Protein AF-A0A976JJ14-F1 (afdb_monomer)

Sequence (153 aa):
MQNRLQIISVILVFFAGPVLTEESPIYFQIKHQNCILITEPAKTNDKKFNKHFDDALKQRHYKAMNTSKVTPGSLYLQWDRQRHGHGLYKDCSVNLVLKQAKENYKSKTDKTLHEKNVRRKYPRITREGDERCRRALKEAFVHIPTCSIPGKN

Solvent-accessible surface area (backbone atoms only — not comparable to full-atom values): 9226 Å² total; per-residue (Å²): 137,84,86,81,84,80,82,80,82,80,80,80,78,77,80,82,64,81,77,75,76,76,76,69,77,82,71,54,68,42,78,34,90,76,34,53,30,32,25,70,71,79,93,59,90,51,65,68,56,53,51,54,51,54,51,51,37,48,77,26,50,36,45,80,38,80,47,86,78,44,45,57,72,38,39,31,44,49,72,50,79,47,74,44,75,77,76,72,63,35,23,15,35,25,38,42,37,36,32,34,27,74,40,68,46,90,56,93,86,34,50,73,77,44,76,37,78,27,76,30,67,81,71,91,85,59,64,87,29,62,67,34,40,52,48,15,44,53,58,32,52,70,72,51,50,32,44,40,41,80,96,63,132

pLDDT: mean 81.74, std 16.04, range [42.94, 96.5]

Secondary structure (DSSP, 8-state):
----------------------------EEE-SS-EEEEPPPS-S-HHHHHHHHHHHHHTT-EEEE-S---TT-EEEEEEEEEESSSS--EEEEEEEEEE-SSSS--TTSEEEEEEEEEE---SS-TT-HHHHHHHHHHHHHHSPEEE-TT--

Mean predicted aligned error: 11.12 Å

Foldseek 3Di:
DDDDDDDPDDDPPPPPDPDPPPPPPPQAEDAAAQLEEEEAPDPDPPPVLVVLLCVLSVVLVHDYDHDQWDAAQHKYKDKDWDWDDDDQFTKIKIKIWIFGDRHRGDDPPTDTPDIDIFIFGDDPDDRNCVVNHSVNSNVRSSNVHRYDHPPDD

Structure (mmCIF, N/CA/C/O backbone):
data_AF-A0A976JJ14-F1
#
_entry.id   AF-A0A976JJ14-F1
#
loop_
_atom_site.group_PDB
_atom_site.id
_atom_site.type_symbol
_atom_site.label_atom_id
_atom_site.label_alt_id
_atom_site.label_comp_id
_atom_site.label_asym_id
_atom_site.label_entity_id
_atom_site.label_seq_id
_atom_site.pdbx_PDB_ins_code
_atom_site.Cartn_x
_atom_site.Cartn_y
_atom_site.Cartn_z
_atom_site.occupancy
_atom_site.B_iso_or_equiv
_atom_site.auth_seq_id
_atom_site.auth_comp_id
_atom_site.auth_asym_id
_atom_site.auth_atom_id
_atom_site.pdbx_PDB_model_num
ATOM 1 N N . MET A 1 1 ? -18.935 -43.021 -72.886 1.00 42.94 1 MET A N 1
ATOM 2 C CA . MET A 1 1 ? -17.983 -42.524 -71.867 1.00 42.94 1 MET A CA 1
ATOM 3 C C . MET A 1 1 ? -18.719 -41.503 -71.013 1.00 42.94 1 MET A C 1
ATOM 5 O O . MET A 1 1 ? -19.170 -40.504 -71.551 1.00 42.94 1 MET A O 1
ATOM 9 N N . GLN A 1 2 ? -18.973 -41.822 -69.743 1.00 43.34 2 GLN A N 1
ATOM 10 C CA . GLN A 1 2 ? -19.936 -41.123 -68.886 1.00 43.34 2 GLN A CA 1
ATOM 11 C C . GLN A 1 2 ? -19.180 -40.539 -67.684 1.00 43.34 2 GLN A C 1
ATOM 13 O O . GLN A 1 2 ? -18.862 -41.255 -66.738 1.00 43.34 2 GLN A O 1
ATOM 18 N N . ASN A 1 3 ? -18.838 -39.252 -67.755 1.00 45.00 3 ASN A N 1
ATOM 19 C CA . ASN A 1 3 ? -18.111 -38.560 -66.691 1.00 45.00 3 ASN A CA 1
ATOM 20 C C . ASN A 1 3 ? -19.091 -38.168 -65.581 1.00 45.00 3 ASN A C 1
ATOM 22 O O . ASN A 1 3 ? -19.958 -37.318 -65.773 1.00 45.00 3 ASN A O 1
ATOM 26 N N . ARG A 1 4 ? -18.962 -38.803 -64.414 1.00 45.56 4 ARG A N 1
ATOM 27 C CA . ARG A 1 4 ? -19.688 -38.424 -63.199 1.00 45.56 4 ARG A CA 1
ATOM 28 C C . ARG A 1 4 ? -18.925 -37.302 -62.494 1.00 45.56 4 ARG A C 1
ATOM 30 O O . ARG A 1 4 ? -17.894 -37.560 -61.883 1.00 45.56 4 ARG A O 1
ATOM 37 N N . LEU A 1 5 ? -19.435 -36.072 -62.561 1.00 48.62 5 LEU A N 1
ATOM 38 C CA . LEU A 1 5 ? -19.035 -35.008 -61.637 1.00 48.62 5 LEU A CA 1
ATOM 39 C C . LEU A 1 5 ? -19.681 -35.288 -60.274 1.00 48.62 5 LEU A C 1
ATOM 41 O O . LEU A 1 5 ? -20.900 -35.216 -60.134 1.00 48.62 5 LEU A O 1
ATOM 45 N N . GLN A 1 6 ? -18.868 -35.618 -59.273 1.00 54.50 6 GLN A N 1
ATOM 46 C CA . GLN A 1 6 ? -19.296 -35.623 -57.877 1.00 54.50 6 GLN A CA 1
ATOM 47 C C . GLN A 1 6 ? -19.173 -34.201 -57.324 1.00 54.50 6 GLN A C 1
ATOM 49 O O . GLN A 1 6 ? -18.073 -33.675 -57.178 1.00 54.50 6 GLN A O 1
ATOM 54 N N . ILE A 1 7 ? -20.311 -33.571 -57.039 1.00 56.56 7 ILE A N 1
ATOM 55 C CA . ILE A 1 7 ? -20.373 -32.278 -56.354 1.00 56.56 7 ILE A CA 1
ATOM 56 C C . ILE A 1 7 ? -20.264 -32.567 -54.855 1.00 56.56 7 ILE A C 1
ATOM 58 O O . ILE A 1 7 ? -21.194 -33.088 -54.241 1.00 56.56 7 ILE A O 1
ATOM 62 N N . ILE A 1 8 ? -19.103 -32.272 -54.273 1.00 55.50 8 ILE A N 1
ATOM 63 C CA . ILE A 1 8 ? -18.870 -32.369 -52.831 1.00 55.50 8 ILE A CA 1
ATOM 64 C C . ILE A 1 8 ? -19.524 -31.148 -52.180 1.00 55.50 8 ILE A C 1
ATOM 66 O O . ILE A 1 8 ? -19.025 -30.029 -52.272 1.00 55.50 8 ILE A O 1
ATOM 70 N N . SER A 1 9 ? -20.671 -31.369 -51.543 1.00 50.19 9 SER A N 1
ATOM 71 C CA . SER A 1 9 ? -21.373 -30.362 -50.750 1.00 50.19 9 SER A CA 1
ATOM 72 C C . SER A 1 9 ? -20.635 -30.161 -49.422 1.00 50.19 9 SER A C 1
ATOM 74 O O . SER A 1 9 ? -20.760 -30.972 -48.506 1.00 50.19 9 SER A O 1
ATOM 76 N N . VAL A 1 10 ? -19.836 -29.097 -49.312 1.00 55.12 10 VAL A N 1
ATOM 77 C CA . VAL A 1 10 ? -19.172 -28.706 -48.059 1.00 55.12 10 VAL A CA 1
ATOM 78 C C . VAL A 1 10 ? -20.189 -27.970 -47.185 1.00 55.12 10 VAL A C 1
ATOM 80 O O . VAL A 1 10 ? -20.461 -26.788 -47.384 1.00 55.12 10 VAL A O 1
ATOM 83 N N . ILE A 1 11 ? -20.780 -28.679 -46.223 1.00 57.06 11 ILE A N 1
ATOM 84 C CA . ILE A 1 11 ? -21.629 -28.080 -45.187 1.00 57.06 11 ILE A CA 1
ATOM 85 C C . ILE A 1 11 ? -20.709 -27.387 -44.178 1.00 57.06 11 ILE A C 1
ATOM 87 O O . ILE A 1 11 ? -20.031 -28.030 -43.378 1.00 57.06 11 ILE A O 1
ATOM 91 N N . LEU A 1 12 ? -20.674 -26.058 -44.239 1.00 54.31 12 LEU A N 1
ATOM 92 C CA . LEU A 1 12 ? -19.953 -25.199 -43.307 1.00 54.31 12 LEU A CA 1
ATOM 93 C C . LEU A 1 12 ? -20.794 -25.088 -42.025 1.00 54.31 12 LEU A C 1
ATOM 95 O O . LEU A 1 12 ? -21.690 -24.253 -41.915 1.00 54.31 12 LEU A O 1
ATOM 99 N N . VAL A 1 13 ? -20.556 -25.995 -41.075 1.00 59.97 13 VAL A N 1
ATOM 100 C CA . VAL A 1 13 ? -21.179 -25.950 -39.746 1.00 59.97 13 VAL A CA 1
ATOM 101 C C . VAL A 1 13 ? -20.586 -24.760 -38.992 1.00 59.97 13 VAL A C 1
ATOM 103 O O . VAL A 1 13 ? -19.495 -24.837 -38.429 1.00 59.97 13 VAL A O 1
ATOM 106 N N . PHE A 1 14 ? -21.303 -23.636 -39.000 1.00 54.62 14 PHE A N 1
ATOM 107 C CA . PHE A 1 14 ? -21.081 -22.552 -38.052 1.00 54.62 14 PHE A CA 1
ATOM 108 C C . PHE A 1 14 ? -21.397 -23.088 -36.655 1.00 54.62 14 PHE A C 1
ATOM 110 O O . PHE A 1 14 ? -22.558 -23.220 -36.272 1.00 54.62 14 PHE A O 1
ATOM 117 N N . PHE A 1 15 ? -20.356 -23.421 -35.895 1.00 57.28 15 PHE A N 1
ATOM 118 C CA . PHE A 1 15 ? -20.475 -23.650 -34.463 1.00 57.28 15 PHE A CA 1
ATOM 119 C C . PHE A 1 15 ? -20.896 -22.333 -33.799 1.00 57.28 15 PHE A C 1
ATOM 121 O O . PHE A 1 15 ? -20.060 -21.526 -33.397 1.00 57.28 15 PHE A O 1
ATOM 128 N N . ALA A 1 16 ? -22.205 -22.117 -33.672 1.00 62.09 16 ALA A N 1
ATOM 129 C CA . ALA A 1 16 ? -22.775 -21.224 -32.674 1.00 62.09 16 ALA A CA 1
ATOM 130 C C . ALA A 1 16 ? -22.580 -21.885 -31.301 1.00 62.09 16 ALA A C 1
ATOM 132 O O . ALA A 1 16 ? -23.497 -22.464 -30.722 1.00 62.09 16 ALA A O 1
ATOM 133 N N . GLY A 1 17 ? -21.333 -21.891 -30.828 1.00 66.12 17 GLY A N 1
ATOM 134 C CA . GLY A 1 17 ? -21.031 -22.270 -29.457 1.00 66.12 17 GLY A CA 1
ATOM 135 C C . GLY A 1 17 ? -21.664 -21.251 -28.507 1.00 66.12 17 GLY A C 1
ATOM 136 O O . GLY A 1 17 ? -21.721 -20.065 -28.846 1.00 66.12 17 GLY A O 1
ATOM 137 N N . PRO A 1 18 ? -22.153 -21.675 -27.331 1.00 63.56 18 PRO A N 1
ATOM 138 C CA . PRO A 1 18 ? -22.606 -20.735 -26.322 1.00 63.56 18 PRO A CA 1
ATOM 139 C C . PRO A 1 18 ? -21.453 -19.783 -26.000 1.00 63.56 18 PRO A C 1
ATOM 141 O O . PRO A 1 18 ? -20.345 -20.220 -25.682 1.00 63.56 18 PRO A O 1
ATOM 144 N N . VAL A 1 19 ? -21.713 -18.479 -26.112 1.00 63.62 19 VAL A N 1
ATOM 145 C CA . VAL A 1 19 ? -20.830 -17.448 -25.571 1.00 63.62 19 VAL A CA 1
ATOM 146 C C . VAL A 1 19 ? -20.706 -17.758 -24.086 1.00 63.62 19 VAL A C 1
ATOM 148 O O . VAL A 1 19 ? -21.673 -17.621 -23.339 1.00 63.62 19 VAL A O 1
ATOM 151 N N . LEU A 1 20 ? -19.539 -18.249 -23.673 1.00 59.03 20 LEU A N 1
ATOM 152 C CA . LEU A 1 20 ? -19.188 -18.304 -22.266 1.00 59.03 20 LEU A CA 1
ATOM 153 C C . LEU A 1 20 ? -19.194 -16.856 -21.791 1.00 59.03 20 LEU A C 1
ATOM 155 O O . LEU A 1 20 ? -18.309 -16.078 -22.145 1.00 59.03 20 LEU A O 1
ATOM 159 N N . THR A 1 21 ? -20.243 -16.481 -21.066 1.00 55.72 21 THR A N 1
ATOM 160 C CA . THR A 1 21 ? -20.301 -15.230 -20.327 1.00 55.72 21 THR A CA 1
ATOM 161 C C . THR A 1 21 ? -19.085 -15.226 -19.415 1.00 55.72 21 THR A C 1
ATOM 163 O O . THR A 1 21 ? -18.992 -16.033 -18.493 1.00 55.72 21 THR A O 1
ATOM 166 N N . GLU A 1 22 ? -18.111 -14.383 -19.739 1.00 54.03 22 GLU A N 1
ATOM 167 C CA . GLU A 1 22 ? -16.933 -14.134 -18.925 1.00 54.03 22 GLU A CA 1
ATOM 168 C C . GLU A 1 22 ? -17.445 -13.641 -17.566 1.00 54.03 22 GLU A C 1
ATOM 170 O O . GLU A 1 22 ? -17.891 -12.499 -17.438 1.00 54.03 22 GLU A O 1
ATOM 175 N N . GLU A 1 23 ? -17.495 -14.525 -16.562 1.00 48.94 23 GLU A N 1
ATOM 176 C CA . GLU A 1 23 ? -17.737 -14.108 -15.186 1.00 48.94 23 GLU A CA 1
ATOM 177 C C . GLU A 1 23 ? -16.659 -13.075 -14.866 1.00 48.94 23 GLU A C 1
ATOM 179 O O . GLU A 1 23 ? -15.466 -13.385 -14.812 1.00 48.94 23 GLU A O 1
ATOM 184 N N . SER A 1 24 ? -17.085 -11.817 -14.737 1.00 54.62 24 SER A N 1
ATOM 185 C CA . SER A 1 24 ? -16.222 -10.694 -14.391 1.00 54.62 24 SER A CA 1
ATOM 186 C C . SER A 1 24 ? -15.300 -11.104 -13.243 1.00 54.62 24 SER A C 1
ATOM 188 O O . SER A 1 24 ? -15.792 -11.732 -12.297 1.00 54.62 24 SER A O 1
ATOM 190 N N . PRO A 1 25 ? -14.000 -10.759 -13.273 1.00 47.78 25 PRO A N 1
ATOM 191 C CA . PRO A 1 25 ? -13.088 -11.170 -12.219 1.00 47.78 25 PRO A CA 1
ATOM 192 C C . PRO A 1 25 ? -13.681 -10.724 -10.887 1.00 47.78 25 PRO A C 1
ATOM 194 O O . PRO A 1 25 ? -14.036 -9.555 -10.737 1.00 47.78 25 PRO A O 1
ATOM 197 N N . ILE A 1 26 ? -13.824 -11.658 -9.945 1.00 50.41 26 ILE A N 1
ATOM 198 C CA . ILE A 1 26 ? -14.275 -11.381 -8.582 1.00 50.41 26 ILE A CA 1
ATOM 199 C C . ILE A 1 26 ? -13.305 -10.343 -8.008 1.00 50.41 26 ILE A C 1
ATOM 201 O O . ILE A 1 26 ? -12.224 -10.669 -7.514 1.00 50.41 26 ILE A O 1
ATOM 205 N N . TYR A 1 27 ? -13.642 -9.061 -8.139 1.00 56.59 27 TYR A N 1
ATOM 206 C CA . TYR A 1 27 ? -12.885 -7.992 -7.522 1.00 56.59 27 TYR A CA 1
ATOM 207 C C . TYR A 1 27 ? -13.086 -8.177 -6.025 1.00 56.59 27 TYR A C 1
ATOM 209 O O . TYR A 1 27 ? -14.195 -8.018 -5.524 1.00 56.59 27 TYR A O 1
ATOM 217 N N . PHE A 1 28 ? -12.032 -8.565 -5.310 1.00 80.88 28 PHE A N 1
ATOM 218 C CA . PHE A 1 28 ? -12.069 -8.638 -3.855 1.00 80.88 28 PHE A CA 1
ATOM 219 C C . PHE A 1 28 ? -12.538 -7.271 -3.328 1.00 80.88 28 PHE A C 1
ATOM 221 O O . PHE A 1 28 ? -11.892 -6.257 -3.590 1.00 80.88 28 PHE A O 1
ATOM 228 N N . GLN A 1 29 ? -13.681 -7.220 -2.641 1.00 88.81 29 GLN A N 1
ATOM 229 C CA . GLN A 1 29 ? -14.225 -5.990 -2.060 1.00 88.81 29 GLN A CA 1
ATOM 230 C C . GLN A 1 29 ? -14.182 -6.063 -0.535 1.00 88.81 29 GLN A C 1
ATOM 232 O O . GLN A 1 29 ? -14.439 -7.112 0.054 1.00 88.81 29 GLN A O 1
ATOM 237 N N . ILE A 1 30 ? -13.905 -4.932 0.112 1.00 91.81 30 ILE A N 1
ATOM 238 C CA . ILE A 1 30 ? -14.050 -4.767 1.560 1.00 91.81 30 ILE A CA 1
ATOM 239 C C . ILE A 1 30 ? -15.145 -3.739 1.830 1.00 91.81 30 ILE A C 1
ATOM 241 O O . ILE A 1 30 ? -15.135 -2.638 1.278 1.00 91.81 30 ILE A O 1
ATOM 245 N N . LYS A 1 31 ? -16.077 -4.093 2.718 1.00 92.56 31 LYS A N 1
ATOM 246 C CA . LYS A 1 31 ? -17.067 -3.161 3.266 1.00 92.56 31 LYS A CA 1
ATOM 247 C C . LYS A 1 31 ? -16.458 -2.433 4.463 1.00 92.56 31 LYS A C 1
ATOM 249 O O . LYS A 1 31 ? -16.079 -3.077 5.440 1.00 92.56 31 LYS A O 1
ATOM 254 N N . HIS A 1 32 ? -16.354 -1.108 4.392 1.00 93.19 32 HIS A N 1
ATOM 255 C CA . HIS A 1 32 ? -15.826 -0.273 5.473 1.00 93.19 32 HIS A CA 1
ATOM 256 C C . HIS A 1 32 ? -16.621 1.028 5.597 1.00 93.19 32 HIS A C 1
ATOM 258 O O . HIS A 1 32 ? -17.047 1.596 4.600 1.00 93.19 32 HIS A O 1
ATOM 264 N N . GLN A 1 33 ? -16.797 1.533 6.819 1.00 91.81 33 GLN A N 1
ATOM 265 C CA . GLN A 1 33 ? -17.730 2.633 7.103 1.00 91.81 33 GLN A CA 1
ATOM 266 C C . GLN A 1 33 ? -17.411 3.940 6.355 1.00 91.81 33 GLN A C 1
ATOM 268 O O . GLN A 1 33 ? -18.322 4.676 5.994 1.00 91.81 33 GLN A O 1
ATOM 273 N N . ASN A 1 34 ? -16.130 4.241 6.122 1.00 92.25 34 ASN A N 1
ATOM 274 C CA . ASN A 1 34 ? -15.702 5.528 5.558 1.00 92.25 34 ASN A CA 1
ATOM 275 C C . ASN A 1 34 ? -14.672 5.426 4.419 1.00 92.25 34 ASN A C 1
ATOM 277 O O . ASN A 1 34 ? -14.296 6.453 3.861 1.00 92.25 34 ASN A O 1
ATOM 281 N N . CYS A 1 35 ? -14.185 4.221 4.097 1.00 94.25 35 CYS A N 1
ATOM 282 C CA . CYS A 1 35 ? -13.099 3.991 3.131 1.00 94.25 35 CYS A CA 1
ATOM 283 C C . CYS A 1 35 ? -11.860 4.902 3.280 1.00 94.25 35 CYS A C 1
ATOM 285 O O . CYS A 1 35 ? -11.094 5.096 2.331 1.00 94.25 35 CYS A O 1
ATOM 287 N N . ILE A 1 36 ? -11.638 5.444 4.481 1.00 95.00 36 ILE A N 1
ATOM 288 C CA . ILE A 1 36 ? -10.431 6.192 4.812 1.00 95.00 36 ILE A CA 1
ATOM 289 C C . ILE A 1 36 ? -9.336 5.173 5.099 1.00 95.00 36 ILE A C 1
ATOM 291 O O . ILE A 1 36 ? -9.505 4.289 5.940 1.00 95.00 36 ILE A O 1
ATOM 295 N N . LEU A 1 37 ? -8.221 5.302 4.388 1.00 95.50 37 LEU A N 1
ATOM 296 C CA . LEU A 1 37 ? -7.058 4.447 4.549 1.00 95.50 37 LEU A CA 1
ATOM 297 C C . LEU A 1 37 ? -5.914 5.260 5.134 1.00 95.50 37 LEU A C 1
ATOM 299 O O . LEU A 1 37 ? -5.417 6.197 4.507 1.00 95.50 37 LEU A O 1
ATOM 303 N N . ILE A 1 38 ? -5.492 4.890 6.336 1.00 95.50 38 ILE A N 1
ATOM 304 C CA . ILE A 1 38 ? -4.382 5.554 7.004 1.00 95.50 38 ILE A CA 1
ATOM 305 C C . ILE A 1 38 ? -3.077 5.072 6.376 1.00 95.50 38 ILE A C 1
ATOM 307 O O . ILE A 1 38 ? -2.754 3.881 6.392 1.00 95.50 38 ILE A O 1
ATOM 311 N N . THR A 1 39 ? -2.320 6.002 5.812 1.00 92.75 39 THR A N 1
ATOM 312 C CA . THR A 1 39 ? -1.058 5.731 5.123 1.00 92.75 39 THR A CA 1
ATOM 313 C C . THR A 1 39 ? 0.096 6.385 5.860 1.00 92.75 39 THR A C 1
ATOM 315 O O . THR A 1 39 ? -0.043 7.423 6.507 1.00 92.75 39 THR A O 1
ATOM 318 N N . GLU A 1 40 ? 1.262 5.752 5.790 1.00 84.81 40 GLU A N 1
ATOM 319 C CA . GLU A 1 40 ? 2.501 6.396 6.221 1.00 84.81 40 GLU A CA 1
ATOM 320 C C . GLU A 1 40 ? 2.906 7.479 5.214 1.00 84.81 40 GLU A C 1
ATOM 322 O O . GLU A 1 40 ? 2.609 7.332 4.022 1.00 84.81 40 GLU A O 1
ATOM 327 N N . PRO A 1 41 ? 3.584 8.551 5.668 1.00 78.44 41 PRO A N 1
ATOM 328 C CA . PRO A 1 41 ? 4.136 9.548 4.762 1.00 78.44 41 PRO A CA 1
ATOM 329 C C . PRO A 1 41 ? 5.034 8.882 3.717 1.00 78.44 41 PRO A C 1
ATOM 331 O O . PRO A 1 41 ? 5.591 7.803 3.940 1.00 78.44 41 PRO A O 1
ATOM 334 N N . ALA A 1 42 ? 5.165 9.538 2.564 1.00 77.00 42 ALA A N 1
ATOM 335 C CA . ALA A 1 42 ? 5.931 9.010 1.450 1.00 77.00 42 ALA A CA 1
ATOM 336 C C . ALA A 1 42 ? 7.343 8.594 1.893 1.00 77.00 42 ALA A C 1
ATOM 338 O O . ALA A 1 42 ? 8.160 9.430 2.270 1.00 77.00 42 ALA A O 1
ATOM 339 N N . LYS A 1 43 ? 7.656 7.297 1.788 1.00 75.50 43 LYS A N 1
ATOM 340 C CA . LYS A 1 43 ? 8.988 6.752 2.109 1.00 75.50 43 LYS A CA 1
ATOM 341 C C . LYS A 1 43 ? 10.036 7.060 1.034 1.00 75.50 43 LYS A C 1
ATOM 343 O O . LYS A 1 43 ? 11.147 6.539 1.065 1.00 75.50 43 LYS A O 1
ATOM 348 N N . THR A 1 44 ? 9.682 7.856 0.025 1.00 81.94 44 THR A N 1
ATOM 349 C CA . THR A 1 44 ? 10.562 8.201 -1.087 1.00 81.94 44 THR A CA 1
ATOM 350 C C . THR A 1 44 ? 10.301 9.602 -1.629 1.00 81.94 44 THR A C 1
ATOM 352 O O . THR A 1 44 ? 9.160 10.048 -1.712 1.00 81.94 44 THR A O 1
ATOM 355 N N . ASN A 1 45 ? 11.373 10.248 -2.098 1.00 83.31 45 ASN A N 1
ATOM 356 C CA . ASN A 1 45 ? 11.337 11.530 -2.809 1.00 83.31 45 ASN A CA 1
ATOM 357 C C . ASN A 1 45 ? 10.924 11.402 -4.291 1.00 83.31 45 ASN A C 1
ATOM 359 O O . ASN A 1 45 ? 10.838 12.399 -5.007 1.00 83.31 45 ASN A O 1
ATOM 363 N N . ASP A 1 46 ? 10.675 10.183 -4.772 1.00 86.19 46 ASP A N 1
ATOM 364 C CA . ASP A 1 46 ? 10.242 9.914 -6.142 1.00 86.19 46 ASP A CA 1
ATOM 365 C C . ASP A 1 46 ? 8.777 10.337 -6.345 1.00 86.19 46 ASP A C 1
ATOM 367 O O . ASP A 1 46 ? 7.833 9.582 -6.094 1.00 86.19 46 ASP A O 1
ATOM 371 N N . LYS A 1 47 ? 8.593 11.574 -6.824 1.00 88.81 47 LYS A N 1
ATOM 372 C CA . LYS A 1 47 ? 7.274 12.179 -7.072 1.00 88.81 47 LYS A CA 1
ATOM 373 C C . LYS A 1 47 ? 6.408 11.346 -8.021 1.00 88.81 47 LYS A C 1
ATOM 375 O O . LYS A 1 47 ? 5.192 11.302 -7.842 1.00 88.81 47 LYS A O 1
ATOM 380 N N . LYS A 1 48 ? 7.006 10.680 -9.019 1.00 88.25 48 LYS A N 1
ATOM 381 C CA . LYS A 1 48 ? 6.259 9.849 -9.979 1.00 88.25 48 LYS A CA 1
ATOM 382 C C . LYS A 1 48 ? 5.731 8.598 -9.290 1.00 88.25 48 LYS A C 1
ATOM 384 O O . LYS A 1 48 ? 4.564 8.262 -9.469 1.00 88.25 48 LYS A O 1
ATOM 389 N N . PHE A 1 49 ? 6.561 7.930 -8.492 1.00 88.81 49 PHE A N 1
ATOM 390 C CA . PHE A 1 49 ? 6.129 6.766 -7.720 1.00 88.81 49 PHE A CA 1
ATOM 391 C C . PHE A 1 49 ? 5.014 7.120 -6.732 1.00 88.81 49 PHE A C 1
ATOM 393 O O . PHE A 1 49 ? 4.001 6.427 -6.710 1.00 88.81 49 PHE A O 1
ATOM 400 N N . ASN A 1 50 ? 5.161 8.216 -5.982 1.00 90.19 50 ASN A N 1
ATOM 401 C CA . ASN A 1 50 ? 4.140 8.657 -5.025 1.00 90.19 50 ASN A CA 1
ATOM 402 C C . ASN A 1 50 ? 2.811 8.974 -5.724 1.00 90.19 50 ASN A C 1
ATOM 404 O O . ASN A 1 50 ? 1.767 8.501 -5.292 1.00 90.19 50 ASN A O 1
ATOM 408 N N . LYS A 1 51 ? 2.854 9.663 -6.873 1.00 91.81 51 LYS A N 1
ATOM 409 C CA . LYS A 1 51 ? 1.654 9.899 -7.686 1.00 91.81 51 LYS A CA 1
ATOM 410 C C . LY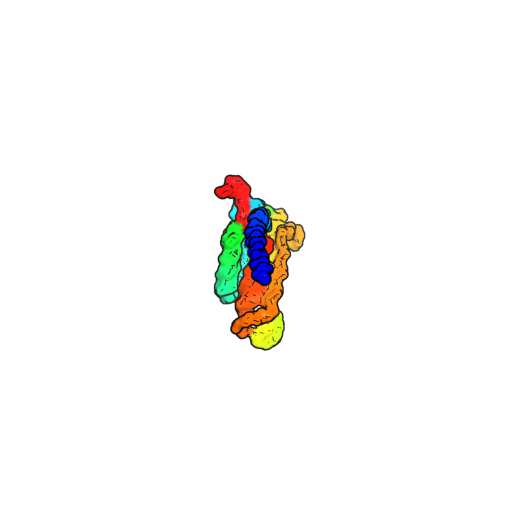S A 1 51 ? 0.986 8.587 -8.113 1.00 91.81 51 LYS A C 1
ATOM 412 O O . LYS A 1 51 ? -0.219 8.442 -7.961 1.00 91.81 51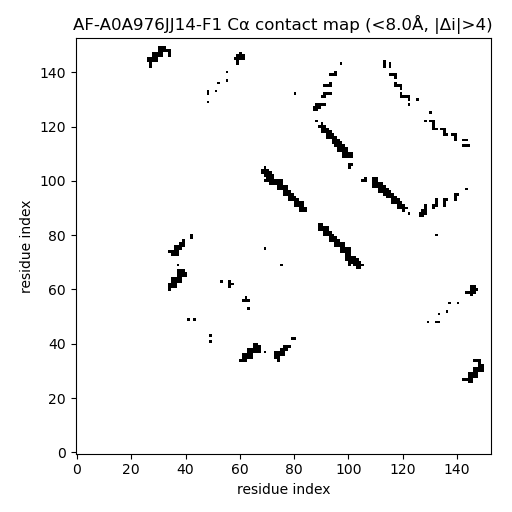 LYS A O 1
ATOM 417 N N . HIS A 1 52 ? 1.758 7.615 -8.602 1.00 91.75 52 HIS A N 1
ATOM 418 C CA . HIS A 1 52 ? 1.212 6.307 -8.978 1.00 91.75 52 HIS A CA 1
ATOM 419 C C . HIS A 1 52 ? 0.633 5.530 -7.788 1.00 91.75 52 HIS A C 1
ATOM 421 O O . HIS A 1 52 ? -0.327 4.785 -7.971 1.00 91.75 52 HIS A O 1
ATOM 427 N N . PHE A 1 53 ? 1.199 5.689 -6.591 1.00 93.44 53 PHE A N 1
ATOM 428 C CA . PHE A 1 53 ? 0.669 5.105 -5.360 1.00 93.44 53 PHE A CA 1
ATOM 429 C C . PHE A 1 53 ? -0.689 5.719 -5.001 1.00 93.44 53 PHE A C 1
ATOM 431 O O . PHE A 1 53 ? -1.659 4.987 -4.803 1.00 93.44 53 PHE A O 1
ATOM 438 N N . ASP A 1 54 ? -0.785 7.049 -5.005 1.00 92.75 54 ASP A N 1
ATOM 439 C CA . ASP A 1 54 ? -2.031 7.767 -4.718 1.00 92.75 54 ASP A CA 1
ATOM 440 C C . ASP A 1 54 ? -3.119 7.463 -5.757 1.00 92.75 54 ASP A C 1
ATOM 442 O O . ASP A 1 54 ? -4.282 7.245 -5.408 1.00 92.75 54 ASP A O 1
ATOM 446 N N . ASP A 1 55 ? -2.750 7.404 -7.038 1.00 94.12 55 ASP A N 1
ATOM 447 C CA . ASP A 1 55 ? -3.669 7.050 -8.121 1.00 94.12 55 ASP A CA 1
ATOM 448 C C . ASP A 1 55 ? -4.178 5.607 -7.967 1.00 94.12 55 ASP A C 1
ATOM 450 O O . ASP A 1 55 ? -5.368 5.353 -8.154 1.00 94.12 55 ASP A O 1
ATOM 454 N N . ALA A 1 56 ? -3.317 4.667 -7.560 1.00 94.19 56 ALA A N 1
ATOM 455 C CA . ALA A 1 56 ? -3.720 3.286 -7.304 1.00 94.19 56 ALA A CA 1
ATOM 456 C C . ALA A 1 56 ? -4.691 3.171 -6.115 1.00 94.19 56 ALA A C 1
ATOM 458 O O . ALA A 1 56 ? -5.651 2.406 -6.184 1.00 94.19 56 ALA A O 1
ATOM 459 N N . LEU A 1 57 ? -4.511 3.967 -5.056 1.00 94.50 57 LEU A N 1
ATOM 460 C CA . LEU A 1 57 ? -5.466 4.029 -3.943 1.00 94.50 57 LEU A CA 1
ATOM 461 C C . LEU A 1 57 ? -6.836 4.554 -4.373 1.00 94.50 57 LEU A C 1
ATOM 463 O O . LEU A 1 57 ? -7.860 3.969 -4.012 1.00 94.50 57 LEU A O 1
ATOM 467 N N . LYS A 1 58 ? -6.860 5.612 -5.190 1.00 94.50 58 LYS A N 1
ATOM 468 C CA . LYS A 1 58 ? -8.105 6.170 -5.740 1.00 94.50 58 LYS A CA 1
ATOM 469 C C . LYS A 1 58 ? -8.830 5.169 -6.633 1.00 94.50 58 LYS A C 1
ATOM 471 O O . LYS A 1 58 ? -10.038 5.008 -6.496 1.00 94.50 58 LYS A O 1
ATOM 476 N N . GLN A 1 59 ? -8.099 4.444 -7.484 1.00 93.69 59 GLN A N 1
ATOM 477 C CA . GLN A 1 59 ? -8.650 3.357 -8.308 1.00 93.69 59 GLN A CA 1
ATOM 478 C C . GLN A 1 59 ? -9.258 2.225 -7.468 1.00 93.69 59 GLN A C 1
ATOM 480 O O . GLN A 1 59 ? -10.103 1.480 -7.954 1.00 93.69 59 GLN A O 1
ATOM 485 N N . ARG A 1 60 ? -8.843 2.091 -6.203 1.00 93.12 60 ARG A N 1
ATOM 486 C CA . ARG A 1 60 ? -9.409 1.150 -5.229 1.00 93.12 60 ARG A CA 1
ATOM 487 C C . ARG A 1 60 ? -10.460 1.766 -4.301 1.00 93.12 60 ARG A C 1
ATOM 489 O O . ARG A 1 60 ? -10.879 1.110 -3.352 1.00 93.12 60 ARG A O 1
ATOM 496 N N . HIS A 1 61 ? -10.907 2.988 -4.590 1.00 95.12 61 HIS A N 1
ATO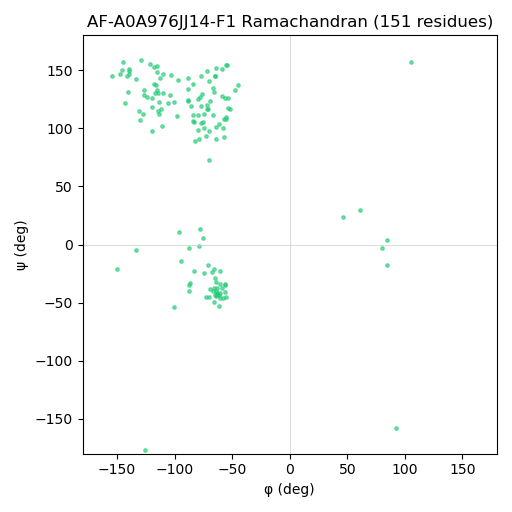M 497 C CA . HIS A 1 61 ? -11.907 3.740 -3.824 1.00 95.12 61 HIS A CA 1
ATOM 498 C C . HIS A 1 61 ? -11.495 4.040 -2.374 1.00 95.12 61 HIS A C 1
ATOM 500 O O . HIS A 1 61 ? -12.343 4.176 -1.493 1.00 95.12 61 HIS A O 1
ATOM 506 N N . TYR A 1 62 ? -10.193 4.175 -2.114 1.00 95.44 62 TYR A N 1
ATOM 507 C CA . TYR A 1 62 ? -9.694 4.627 -0.819 1.00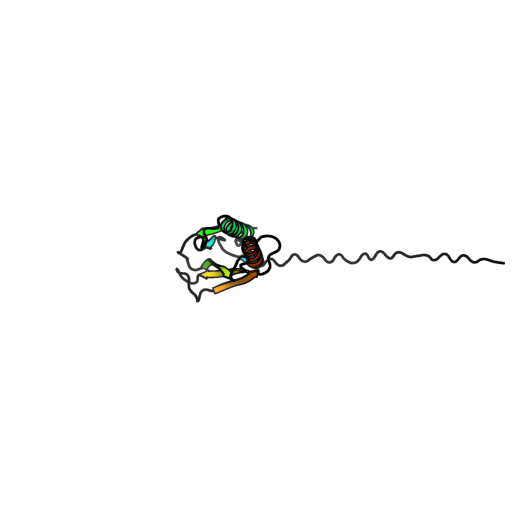 95.44 62 TYR A CA 1
ATOM 508 C C . TYR A 1 62 ? -9.385 6.122 -0.824 1.00 95.44 62 TYR A C 1
ATOM 510 O O . TYR A 1 62 ? -8.803 6.657 -1.771 1.00 95.44 62 TYR A O 1
ATOM 518 N N . LYS A 1 63 ? -9.693 6.785 0.295 1.00 94.31 63 LYS A N 1
ATOM 519 C CA . LYS A 1 63 ? -9.197 8.130 0.601 1.00 94.31 63 LYS A CA 1
ATOM 520 C C . LYS A 1 63 ? -7.988 8.016 1.526 1.00 94.31 63 LYS A C 1
ATOM 522 O O . LYS A 1 63 ? -8.138 7.641 2.687 1.00 94.31 63 LYS A O 1
ATOM 527 N N . ALA A 1 64 ? -6.804 8.347 1.018 1.00 92.94 64 ALA A N 1
ATOM 528 C CA . ALA A 1 64 ? -5.582 8.345 1.815 1.00 92.94 64 ALA A CA 1
ATOM 529 C C . ALA A 1 64 ? -5.630 9.429 2.905 1.00 92.94 64 ALA A C 1
ATOM 531 O O . ALA A 1 64 ? -5.995 10.578 2.639 1.00 92.94 64 ALA A O 1
ATOM 532 N N . MET A 1 65 ? -5.238 9.066 4.124 1.00 93.06 65 MET A N 1
ATOM 533 C CA . MET A 1 65 ? -5.037 9.989 5.237 1.00 93.06 65 MET A CA 1
ATOM 534 C C . MET A 1 65 ? -3.645 9.763 5.823 1.00 93.06 65 MET A C 1
ATOM 536 O O . MET A 1 65 ? -3.370 8.732 6.433 1.00 93.06 65 MET A O 1
ATOM 540 N N . ASN A 1 66 ? -2.766 10.748 5.652 1.00 89.81 66 ASN A N 1
ATOM 541 C CA . ASN A 1 66 ? -1.393 10.683 6.142 1.00 89.81 66 ASN A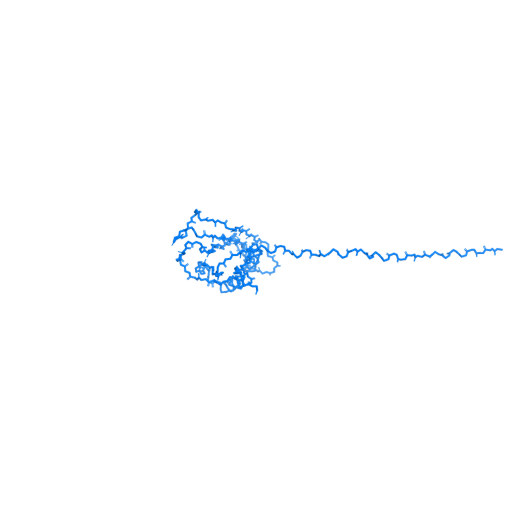 CA 1
ATOM 542 C C . ASN A 1 66 ? -1.347 11.059 7.626 1.00 89.81 66 ASN A C 1
ATOM 544 O O . ASN A 1 66 ? -1.199 12.226 7.979 1.00 89.81 66 ASN A O 1
ATOM 548 N N . THR A 1 67 ? -1.502 10.066 8.497 1.00 88.19 67 THR A N 1
ATOM 549 C CA . THR A 1 67 ? -1.434 10.234 9.952 1.00 88.19 67 THR A CA 1
ATOM 550 C C . THR A 1 67 ? -0.812 9.002 10.604 1.00 88.19 67 THR A C 1
ATOM 552 O O . THR A 1 67 ? -0.910 7.882 10.100 1.00 88.19 67 THR A O 1
ATOM 555 N N . SER A 1 68 ? -0.139 9.196 11.736 1.00 84.12 68 SER A N 1
ATOM 556 C CA . SER A 1 68 ? 0.339 8.095 12.578 1.00 84.12 68 SER A CA 1
ATOM 557 C C . SER A 1 68 ? -0.748 7.566 13.515 1.00 84.12 68 SER A C 1
ATOM 559 O O . SER A 1 68 ? -0.666 6.417 13.948 1.00 84.12 68 SER A O 1
ATOM 561 N N . LYS A 1 69 ? -1.765 8.386 13.807 1.00 87.56 69 LYS A N 1
ATOM 562 C CA . LYS A 1 69 ? -2.863 8.044 14.712 1.00 87.56 69 LYS A CA 1
ATOM 563 C C . LYS A 1 69 ? -3.837 7.106 14.012 1.00 87.56 69 LYS A C 1
ATOM 565 O O . LYS A 1 69 ? -4.300 7.416 12.920 1.00 87.56 69 LYS A O 1
ATOM 570 N N . VAL A 1 70 ? -4.169 5.996 14.658 1.00 92.06 70 VAL A N 1
ATOM 571 C CA . VAL A 1 70 ? -5.217 5.069 14.219 1.00 92.06 70 VAL A CA 1
ATOM 572 C C . VAL A 1 70 ? -6.265 4.957 15.318 1.00 92.06 70 VAL A C 1
ATOM 574 O O . VAL A 1 70 ? -5.969 5.204 16.484 1.00 92.06 70 VAL A O 1
ATOM 577 N N . THR A 1 71 ? -7.488 4.601 14.950 1.00 92.94 71 THR A N 1
ATOM 578 C CA . THR A 1 71 ? -8.547 4.245 15.901 1.00 92.94 71 THR A CA 1
ATOM 579 C C . THR A 1 71 ? -8.960 2.790 15.675 1.00 92.94 71 THR A C 1
ATOM 581 O O . THR A 1 71 ? -8.834 2.308 14.543 1.00 92.94 71 THR A O 1
ATOM 584 N N . PRO A 1 72 ? -9.471 2.086 16.701 1.00 95.06 72 PRO A N 1
ATOM 585 C CA . PRO A 1 72 ? -10.024 0.749 16.565 1.00 95.06 72 PRO A CA 1
ATOM 586 C C . PRO A 1 72 ? -10.983 0.650 15.381 1.00 95.06 72 PRO A C 1
ATOM 588 O O . PRO A 1 72 ? -11.838 1.508 15.170 1.00 95.06 72 PRO A O 1
ATOM 591 N N . GLY A 1 73 ? -10.811 -0.395 14.581 1.00 93.31 73 GLY A N 1
ATOM 592 C CA . GLY A 1 73 ? -11.588 -0.642 13.374 1.00 93.31 73 GLY A CA 1
ATOM 593 C C . GLY A 1 73 ? -11.078 0.074 12.124 1.00 93.31 73 GLY A C 1
ATOM 594 O O . GLY A 1 73 ? -11.425 -0.377 11.035 1.00 93.31 73 GLY A O 1
ATOM 595 N N . SER A 1 74 ? -10.233 1.107 12.242 1.00 95.06 74 SER A N 1
ATOM 596 C CA . SER A 1 74 ? -9.690 1.828 11.083 1.00 95.06 74 SER A CA 1
ATOM 597 C C . SER A 1 74 ? -8.786 0.953 10.220 1.00 95.06 74 SER A C 1
ATOM 599 O O . SER A 1 74 ? -8.004 0.136 10.717 1.00 95.06 74 SER A O 1
ATOM 601 N N . LEU A 1 75 ? -8.839 1.188 8.910 1.00 96.44 75 LEU A N 1
ATOM 602 C CA . LEU A 1 75 ? -7.927 0.583 7.948 1.00 96.44 75 LEU A CA 1
ATOM 603 C C . LEU A 1 75 ? -6.633 1.385 7.854 1.00 96.44 75 LEU A C 1
ATOM 605 O O . LEU A 1 75 ? -6.648 2.616 7.765 1.00 96.44 75 LEU A O 1
ATOM 609 N N . TYR A 1 76 ? -5.510 0.681 7.787 1.00 96.38 76 TYR A N 1
ATOM 610 C CA . TYR A 1 76 ? -4.226 1.287 7.472 1.00 96.38 76 TYR A CA 1
ATOM 611 C C . TYR A 1 76 ? -3.406 0.406 6.534 1.00 96.38 76 TYR A C 1
ATOM 613 O O . TYR A 1 76 ? -3.505 -0.823 6.549 1.00 96.38 76 TYR A O 1
ATOM 621 N N . LEU A 1 77 ? -2.592 1.051 5.703 1.00 95.12 77 LEU A N 1
ATOM 622 C CA . LEU A 1 77 ? -1.745 0.388 4.720 1.00 95.12 77 LEU A CA 1
ATOM 623 C C . LEU A 1 77 ? -0.282 0.608 5.075 1.00 95.12 77 LEU A C 1
ATOM 625 O O . LEU A 1 77 ? 0.230 1.730 5.031 1.00 95.12 77 LEU A O 1
ATOM 629 N N . GLN A 1 78 ? 0.394 -0.486 5.401 1.00 93.44 78 GLN A N 1
ATOM 630 C CA . GLN A 1 78 ? 1.845 -0.507 5.484 1.00 93.44 78 GLN A CA 1
ATOM 631 C C . GLN A 1 78 ? 2.386 -0.836 4.105 1.00 93.44 78 GLN A C 1
ATOM 633 O O . GLN A 1 78 ? 1.914 -1.759 3.443 1.00 93.44 78 GLN A O 1
ATOM 638 N N . TRP A 1 79 ? 3.383 -0.081 3.669 1.00 92.50 79 TRP A N 1
ATOM 639 C CA . TRP A 1 79 ? 4.046 -0.363 2.412 1.00 92.50 79 TRP A CA 1
ATOM 640 C C . TRP A 1 79 ? 5.546 -0.164 2.526 1.00 92.50 79 TRP A C 1
ATOM 642 O O . TRP A 1 79 ? 6.026 0.639 3.333 1.00 92.50 79 TRP A O 1
ATOM 652 N N . ASP A 1 80 ? 6.279 -0.919 1.720 1.00 92.00 80 ASP A N 1
ATOM 653 C CA . ASP A 1 80 ? 7.720 -0.786 1.586 1.00 92.00 80 ASP A CA 1
ATOM 654 C C . ASP A 1 80 ? 8.142 -0.943 0.126 1.00 92.00 80 ASP A C 1
ATOM 656 O O . ASP A 1 80 ? 7.525 -1.685 -0.646 1.00 92.00 80 ASP A O 1
ATOM 660 N N . ARG A 1 81 ? 9.198 -0.223 -0.251 1.00 90.88 81 ARG A N 1
ATOM 661 C CA . ARG A 1 81 ? 9.780 -0.251 -1.591 1.00 90.88 81 ARG A CA 1
ATOM 662 C C . ARG A 1 81 ? 11.280 -0.434 -1.473 1.00 90.88 81 ARG A C 1
ATOM 664 O O . ARG A 1 81 ? 11.988 0.480 -1.060 1.00 90.88 81 ARG A O 1
ATOM 671 N N . GLN A 1 82 ? 11.769 -1.561 -1.963 1.00 89.62 82 GLN A N 1
ATOM 672 C CA . GLN A 1 82 ? 13.188 -1.891 -1.924 1.00 89.62 82 GLN A CA 1
ATOM 673 C C . GLN A 1 82 ? 13.732 -2.031 -3.340 1.00 89.62 82 GLN A C 1
ATOM 675 O O . GLN A 1 82 ? 13.084 -2.605 -4.218 1.00 89.62 82 GLN A 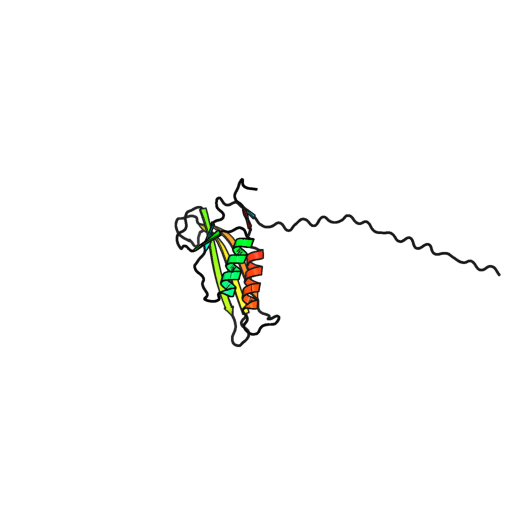O 1
ATOM 680 N N . ARG A 1 83 ? 14.934 -1.498 -3.565 1.00 87.00 83 ARG A N 1
ATOM 681 C CA . ARG A 1 83 ? 15.691 -1.711 -4.801 1.00 87.00 83 ARG A CA 1
ATOM 682 C C . ARG A 1 83 ? 16.825 -2.682 -4.501 1.00 87.00 83 ARG A C 1
ATOM 684 O O . ARG A 1 83 ? 17.641 -2.392 -3.633 1.00 87.00 83 ARG A O 1
ATOM 691 N N . HIS A 1 84 ? 16.874 -3.805 -5.210 1.00 83.56 84 HIS A N 1
ATOM 692 C CA . HIS A 1 84 ? 17.874 -4.856 -4.995 1.00 83.56 84 HIS A CA 1
ATOM 693 C C . HIS A 1 84 ? 18.862 -4.912 -6.160 1.00 83.56 84 HIS A C 1
ATOM 695 O O . HIS A 1 84 ? 18.477 -4.699 -7.308 1.00 83.56 84 HIS A O 1
ATOM 701 N N . GLY A 1 85 ? 20.119 -5.248 -5.876 1.00 75.19 85 GLY A N 1
ATOM 702 C CA . GLY A 1 85 ? 21.167 -5.437 -6.883 1.00 75.19 85 GLY A CA 1
ATOM 703 C C . GLY A 1 85 ? 22.187 -4.298 -6.964 1.00 75.19 85 GLY A C 1
ATOM 704 O O . GLY A 1 85 ? 21.931 -3.158 -6.564 1.00 75.19 85 GLY A O 1
ATOM 705 N N . HIS A 1 86 ? 23.362 -4.637 -7.496 1.00 62.75 86 HIS A N 1
ATOM 706 C CA . HIS A 1 86 ? 24.488 -3.729 -7.708 1.00 62.75 86 HIS A CA 1
ATOM 707 C C . HIS A 1 86 ? 24.593 -3.342 -9.192 1.00 62.75 86 HIS A C 1
ATOM 709 O O . HIS A 1 86 ? 24.298 -4.144 -10.074 1.00 62.75 86 HIS A O 1
ATOM 715 N N . GLY A 1 87 ? 25.009 -2.104 -9.473 1.00 66.38 87 GLY A N 1
ATOM 716 C CA . GLY A 1 87 ? 25.171 -1.591 -10.837 1.00 66.38 87 GLY A CA 1
ATOM 717 C C . GLY A 1 87 ? 23.940 -0.869 -11.403 1.00 66.38 87 GLY A C 1
ATOM 718 O O . GLY A 1 87 ? 23.104 -0.341 -10.668 1.00 66.38 87 GLY A O 1
ATOM 719 N N . LEU A 1 88 ? 23.868 -0.799 -12.736 1.00 64.50 88 LEU A N 1
ATOM 720 C CA . LEU A 1 88 ? 22.902 0.025 -13.479 1.00 64.50 88 LEU A CA 1
ATOM 721 C C . LEU A 1 88 ? 21.477 -0.539 -13.463 1.00 64.50 88 LEU A C 1
ATOM 723 O O . LEU A 1 88 ? 20.518 0.209 -13.612 1.00 64.50 88 LEU A O 1
ATOM 727 N N . TYR A 1 89 ? 21.325 -1.849 -13.267 1.00 67.44 89 TYR A N 1
ATOM 728 C CA . TYR A 1 89 ? 20.029 -2.514 -13.261 1.00 67.44 89 TYR A CA 1
ATOM 729 C C . TYR A 1 89 ? 19.697 -2.989 -11.849 1.00 67.44 89 TYR A C 1
ATOM 731 O O . TYR A 1 89 ? 20.200 -4.009 -11.396 1.00 67.44 89 TYR A O 1
ATOM 739 N N . LYS A 1 90 ? 18.835 -2.238 -11.160 1.00 76.50 90 LYS A N 1
ATOM 740 C CA . LYS A 1 90 ? 18.321 -2.613 -9.840 1.00 76.50 90 LYS A CA 1
ATOM 741 C C . LYS A 1 90 ? 16.921 -3.195 -9.954 1.00 76.50 90 LYS A C 1
ATOM 743 O O . LYS A 1 90 ? 16.017 -2.511 -10.438 1.00 76.50 90 LYS A O 1
ATOM 748 N N . ASP A 1 91 ? 16.740 -4.419 -9.479 1.00 86.62 91 ASP A N 1
ATOM 749 C CA . ASP A 1 91 ? 15.426 -5.011 -9.239 1.00 86.62 91 ASP A CA 1
ATOM 750 C C . ASP A 1 91 ? 14.613 -4.102 -8.313 1.00 86.62 91 ASP A C 1
ATOM 752 O O . ASP A 1 91 ? 15.177 -3.390 -7.481 1.00 86.62 91 ASP A O 1
ATOM 756 N N . CYS A 1 92 ? 13.287 -4.167 -8.393 1.00 89.31 92 CYS A N 1
ATOM 757 C CA . CYS A 1 92 ? 12.424 -3.487 -7.434 1.00 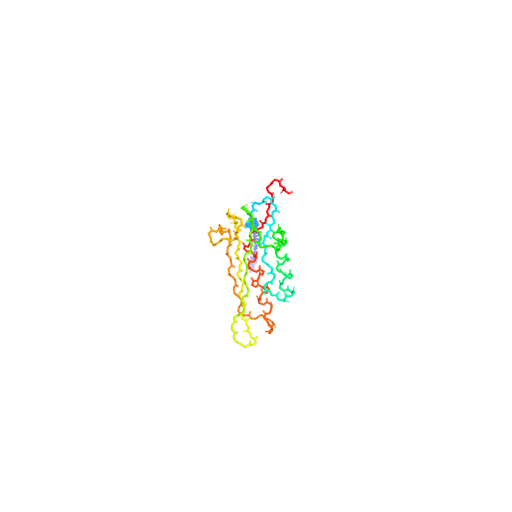89.31 92 CYS A CA 1
ATOM 758 C C . CYS A 1 92 ? 11.427 -4.454 -6.811 1.00 89.31 92 CYS A C 1
ATOM 760 O O . CYS A 1 92 ? 10.780 -5.219 -7.527 1.00 89.31 92 CYS A O 1
ATOM 762 N N . SER A 1 93 ? 11.288 -4.406 -5.489 1.00 92.44 93 SER A N 1
ATOM 763 C CA . SER A 1 93 ? 10.215 -5.072 -4.762 1.00 92.44 93 SER A CA 1
ATOM 764 C C . SER A 1 93 ? 9.329 -4.060 -4.058 1.00 92.44 93 SER A C 1
ATOM 766 O O . SER A 1 93 ? 9.819 -3.114 -3.440 1.00 92.44 93 SER A O 1
ATOM 768 N N . VAL A 1 94 ? 8.025 -4.287 -4.143 1.00 94.00 94 VAL A N 1
ATOM 769 C CA . VAL A 1 94 ? 7.001 -3.534 -3.426 1.00 94.00 94 VAL A CA 1
ATOM 770 C C . VAL A 1 94 ? 6.254 -4.512 -2.534 1.00 94.00 94 VAL A C 1
ATOM 772 O O . VAL A 1 94 ? 5.770 -5.536 -3.016 1.00 94.00 94 VAL A O 1
ATOM 775 N N . ASN A 1 95 ? 6.181 -4.198 -1.245 1.00 95.38 95 ASN A N 1
ATOM 776 C CA . ASN A 1 95 ? 5.356 -4.919 -0.287 1.00 95.38 95 ASN A CA 1
ATOM 777 C C . ASN A 1 95 ? 4.193 -4.027 0.145 1.00 95.38 95 ASN A C 1
ATOM 779 O O . ASN A 1 95 ? 4.430 -2.878 0.516 1.00 95.38 95 ASN A O 1
ATOM 783 N N . LEU A 1 96 ? 2.970 -4.546 0.101 1.00 95.19 96 LEU A N 1
ATOM 784 C CA . LEU A 1 96 ? 1.755 -3.888 0.575 1.00 95.19 96 LEU A CA 1
ATOM 785 C C . LEU A 1 96 ? 1.078 -4.785 1.611 1.00 95.19 96 LEU A C 1
ATOM 787 O O . LEU A 1 96 ? 0.789 -5.945 1.325 1.00 95.19 96 LEU A O 1
ATOM 791 N N . VAL A 1 97 ? 0.779 -4.239 2.787 1.00 95.44 97 VAL A N 1
ATOM 792 C CA . VAL A 1 97 ? 0.091 -4.944 3.872 1.00 95.44 97 VAL A CA 1
ATOM 793 C C . VAL A 1 97 ? -1.070 -4.088 4.365 1.00 95.44 97 VAL A C 1
ATOM 795 O O . VAL A 1 97 ? -0.871 -3.057 5.013 1.00 95.44 97 VAL A O 1
ATOM 798 N N . LEU A 1 98 ? -2.289 -4.502 4.031 1.00 95.81 98 LEU A N 1
ATOM 799 C CA . LEU A 1 98 ? -3.526 -3.875 4.479 1.00 95.81 98 LEU A CA 1
ATOM 800 C C . LEU A 1 98 ? -3.952 -4.502 5.804 1.00 95.81 98 LEU A C 1
ATOM 802 O O . LEU A 1 98 ? -4.161 -5.716 5.890 1.00 95.81 98 LEU A O 1
ATOM 806 N N . LYS A 1 99 ? -4.123 -3.667 6.824 1.00 96.50 99 LYS A N 1
ATOM 807 C CA . LYS A 1 99 ? -4.483 -4.096 8.174 1.00 96.50 99 LYS A CA 1
ATOM 808 C C . LYS A 1 99 ? -5.677 -3.329 8.712 1.00 96.50 99 LYS A C 1
ATOM 810 O O . LYS A 1 99 ? -5.978 -2.222 8.264 1.00 96.50 99 LYS A O 1
ATOM 815 N N . GLN A 1 100 ? -6.321 -3.931 9.704 1.00 96.25 100 GLN A N 1
ATOM 816 C CA . GLN A 1 100 ? -7.344 -3.298 10.522 1.00 96.25 100 GLN A CA 1
ATOM 817 C C . GLN A 1 100 ? -6.843 -3.154 11.956 1.00 96.25 100 GLN A C 1
ATOM 819 O O . GLN A 1 100 ? -6.476 -4.149 12.587 1.00 96.25 100 GLN A O 1
ATOM 824 N N . ALA A 1 101 ? -6.837 -1.918 12.450 1.00 96.12 101 ALA A N 1
ATOM 825 C CA . ALA A 1 101 ? -6.410 -1.603 13.805 1.00 96.12 101 ALA A CA 1
ATOM 826 C C . ALA A 1 101 ? -7.365 -2.226 14.830 1.00 96.12 101 ALA A C 1
ATOM 828 O O . ALA A 1 101 ? -8.584 -2.076 14.722 1.00 96.12 101 ALA A O 1
ATOM 829 N N . LYS A 1 102 ? -6.816 -2.914 15.831 1.00 95.06 102 LYS A N 1
ATOM 830 C CA . LYS A 1 102 ? -7.578 -3.366 17.006 1.00 95.06 102 LYS A CA 1
ATOM 831 C C . LYS A 1 102 ? -7.639 -2.289 18.084 1.00 95.06 102 LYS A C 1
ATOM 833 O O . LYS A 1 102 ? -8.639 -2.173 18.781 1.00 95.06 102 LYS A O 1
ATOM 838 N N . GLU A 1 103 ? -6.581 -1.494 18.186 1.00 93.56 103 GLU A N 1
ATOM 839 C CA . GLU A 1 103 ? -6.377 -0.503 19.241 1.00 93.56 103 GLU A CA 1
ATOM 840 C C . GLU A 1 103 ? -6.100 0.890 18.649 1.00 93.56 103 GLU A C 1
ATOM 842 O O . GLU A 1 103 ? -6.139 1.095 17.435 1.00 93.56 103 GLU A O 1
ATOM 847 N N . ASN A 1 104 ? -5.825 1.876 19.508 1.00 92.25 104 ASN A N 1
ATOM 848 C CA . ASN A 1 104 ? -5.526 3.261 19.110 1.00 92.25 104 ASN A CA 1
ATOM 849 C C . ASN A 1 104 ? -4.087 3.458 18.575 1.00 92.25 104 ASN A C 1
ATOM 851 O O . ASN A 1 104 ? -3.597 4.583 18.464 1.00 92.25 104 ASN A O 1
ATOM 855 N N . TYR A 1 105 ? -3.378 2.372 18.267 1.00 90.12 105 TYR A N 1
ATOM 856 C CA . TYR A 1 105 ? -2.033 2.382 17.697 1.00 90.12 105 TYR A CA 1
ATOM 857 C C . TYR A 1 105 ? -1.862 1.212 16.723 1.00 90.12 105 TYR A C 1
ATOM 859 O O . TYR A 1 105 ? -2.577 0.215 16.790 1.00 90.12 105 TYR A O 1
ATOM 867 N N . LYS A 1 106 ? -0.911 1.342 15.793 1.00 92.31 106 LYS A N 1
ATOM 868 C CA . LYS A 1 106 ? -0.578 0.273 14.843 1.00 92.31 106 LYS A CA 1
ATOM 869 C C . LYS A 1 106 ? 0.157 -0.838 15.584 1.00 92.31 106 LYS A C 1
ATOM 871 O O . LYS A 1 106 ? 1.243 -0.602 16.113 1.00 92.31 106 LYS A O 1
ATOM 876 N N . SER A 1 107 ? -0.392 -2.044 15.574 1.00 91.88 107 SER A N 1
ATOM 877 C CA . SER A 1 107 ? 0.200 -3.208 16.226 1.00 91.88 107 SER A CA 1
ATOM 878 C C . SER A 1 107 ? 0.599 -4.289 15.222 1.00 91.88 107 SER A C 1
ATOM 880 O O . SER A 1 107 ? 0.016 -4.447 14.149 1.00 91.88 107 SER A O 1
ATOM 882 N N . LYS A 1 108 ? 1.593 -5.107 15.586 1.00 90.88 108 LYS A N 1
ATOM 883 C CA . LYS A 1 108 ? 1.916 -6.334 14.839 1.00 90.88 108 LYS A CA 1
ATOM 884 C C . LYS A 1 108 ? 0.809 -7.387 14.957 1.00 90.88 108 LYS A C 1
ATOM 886 O O . LYS A 1 108 ? 0.702 -8.224 14.070 1.00 90.88 108 LYS A O 1
ATOM 891 N N . THR A 1 109 ? 0.000 -7.330 16.017 1.00 93.06 109 THR A N 1
ATOM 892 C CA . THR A 1 109 ? -1.111 -8.261 16.282 1.00 93.06 109 THR A CA 1
ATOM 893 C C . THR A 1 109 ? -2.428 -7.839 15.625 1.00 93.06 109 THR A C 1
ATOM 895 O O . THR A 1 109 ? -3.429 -8.558 15.736 1.00 93.06 109 THR A O 1
ATOM 898 N N . ASP A 1 110 ? -2.448 -6.684 14.952 1.00 95.94 110 ASP A N 1
ATOM 899 C CA . ASP A 1 110 ? -3.587 -6.224 14.162 1.00 95.94 110 ASP A CA 1
ATOM 900 C C . ASP A 1 110 ? -3.932 -7.220 13.056 1.00 95.94 110 ASP A C 1
ATOM 902 O O . ASP A 1 110 ? -3.076 -7.936 12.533 1.00 95.94 110 ASP A O 1
ATOM 906 N N . LYS A 1 111 ? -5.212 -7.263 12.683 1.00 94.56 111 LYS A N 1
ATOM 907 C CA . LYS A 1 111 ? -5.681 -8.213 11.676 1.00 94.56 111 LYS A CA 1
ATOM 908 C C . LYS A 1 111 ? -5.150 -7.805 10.303 1.00 94.56 111 LYS A C 1
ATOM 9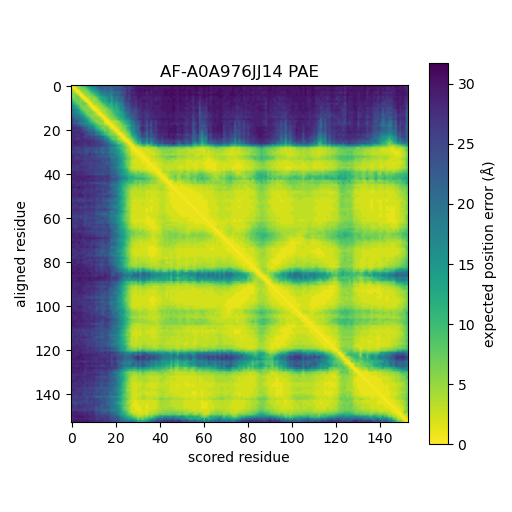10 O O . LYS A 1 111 ? -5.535 -6.759 9.781 1.00 94.56 111 LYS A O 1
ATOM 915 N N . THR A 1 112 ? -4.324 -8.652 9.695 1.00 95.44 112 THR A N 1
ATOM 916 C CA . THR A 1 112 ? -3.971 -8.537 8.277 1.00 95.44 112 THR A CA 1
ATOM 917 C C . THR A 1 112 ? -5.171 -8.937 7.432 1.00 95.44 112 THR A C 1
ATOM 919 O O . THR A 1 112 ? -5.646 -10.068 7.501 1.00 95.44 112 THR A O 1
ATOM 922 N N . LEU A 1 113 ? -5.683 -7.985 6.657 1.00 93.69 113 LEU A N 1
ATOM 923 C CA . LEU A 1 113 ? -6.763 -8.219 5.701 1.00 93.69 113 LEU A CA 1
ATOM 924 C C . LEU A 1 113 ? -6.206 -8.662 4.352 1.00 93.69 113 LEU A C 1
ATOM 926 O O . LEU A 1 113 ? -6.823 -9.466 3.661 1.00 93.69 113 LEU A O 1
ATOM 930 N N . HIS A 1 114 ? -5.044 -8.125 3.978 1.00 93.56 114 HIS A N 1
ATOM 931 C CA . HIS A 1 114 ? -4.364 -8.488 2.748 1.00 93.56 114 HIS A CA 1
ATOM 932 C C . HIS A 1 114 ? -2.861 -8.239 2.857 1.00 93.56 114 HIS A C 1
ATOM 934 O O . HIS A 1 114 ? -2.437 -7.245 3.445 1.00 93.56 114 HIS A O 1
ATOM 940 N N . GLU A 1 115 ? -2.063 -9.096 2.232 1.00 94.50 115 GLU A N 1
ATOM 941 C CA . GLU A 1 115 ? -0.622 -8.916 2.101 1.00 94.50 115 GLU A CA 1
ATOM 942 C C . GLU A 1 115 ? -0.170 -9.342 0.709 1.00 94.50 115 GLU A C 1
ATOM 944 O O . GLU A 1 115 ? -0.510 -10.426 0.227 1.00 94.50 115 GLU A O 1
ATOM 949 N N . LYS A 1 116 ? 0.613 -8.481 0.058 1.00 94.75 116 LYS A N 1
ATOM 950 C CA . LYS A 1 116 ? 1.200 -8.787 -1.237 1.00 94.75 116 LYS A CA 1
ATOM 951 C C . LYS A 1 116 ? 2.598 -8.211 -1.372 1.00 94.75 116 LYS A C 1
ATOM 953 O O . LYS A 1 116 ? 2.794 -6.998 -1.372 1.00 94.75 116 LYS A O 1
ATOM 958 N N . ASN A 1 117 ? 3.544 -9.106 -1.633 1.00 95.00 117 ASN A N 1
ATOM 959 C CA . ASN A 1 117 ? 4.880 -8.768 -2.093 1.00 95.00 117 ASN A CA 1
ATOM 960 C C . ASN A 1 117 ? 5.002 -9.057 -3.595 1.00 95.00 117 ASN A C 1
ATOM 962 O O . ASN A 1 117 ? 4.674 -10.154 -4.054 1.00 95.00 117 ASN A O 1
ATOM 966 N N . VAL A 1 118 ? 5.471 -8.075 -4.363 1.00 94.00 118 VAL A N 1
ATOM 967 C CA . VAL A 1 118 ? 5.773 -8.227 -5.790 1.00 94.00 118 VAL A CA 1
ATOM 968 C C . VAL A 1 118 ? 7.196 -7.768 -6.053 1.00 94.00 118 VAL A C 1
ATOM 970 O O . VAL A 1 118 ? 7.561 -6.642 -5.722 1.00 94.00 118 VAL A O 1
ATOM 973 N N . ARG A 1 119 ? 7.989 -8.614 -6.719 1.00 92.00 119 ARG A N 1
ATOM 974 C CA . ARG A 1 119 ? 9.351 -8.299 -7.163 1.00 92.00 119 ARG A CA 1
ATOM 975 C C . ARG A 1 119 ? 9.450 -8.332 -8.684 1.00 92.00 119 ARG A C 1
ATOM 977 O O . ARG A 1 119 ? 9.078 -9.312 -9.324 1.00 92.00 119 ARG A O 1
ATOM 984 N N . ARG A 1 120 ? 10.023 -7.281 -9.265 1.00 88.31 120 ARG A N 1
ATOM 985 C CA . ARG A 1 120 ? 10.293 -7.152 -10.700 1.00 88.31 120 ARG A CA 1
ATOM 986 C C . ARG A 1 120 ? 11.788 -6.980 -10.946 1.00 88.31 120 ARG A C 1
ATOM 988 O O . ARG A 1 120 ? 12.387 -6.011 -10.485 1.00 88.31 120 ARG A O 1
ATOM 995 N N . LYS A 1 121 ? 12.363 -7.943 -11.674 1.00 81.12 121 LYS A N 1
ATOM 996 C CA . LYS A 1 121 ? 13.804 -8.025 -11.957 1.00 81.12 121 LYS A CA 1
ATOM 997 C C . LYS A 1 121 ? 14.167 -7.512 -13.355 1.00 81.12 121 LYS A C 1
ATOM 999 O O . LYS A 1 121 ? 14.967 -6.594 -13.518 1.00 81.12 121 LYS A O 1
ATOM 1004 N N . TYR A 1 122 ? 13.505 -8.049 -14.379 1.00 69.31 122 TYR A N 1
ATOM 1005 C CA . TYR A 1 122 ? 13.880 -7.798 -15.770 1.00 69.31 122 TYR A CA 1
ATOM 1006 C C . TYR A 1 122 ? 13.400 -6.428 -16.277 1.00 69.31 122 TYR A C 1
ATOM 1008 O O . TYR A 1 122 ? 12.204 -6.131 -16.170 1.00 69.31 122 TYR A O 1
ATOM 1016 N N . PRO A 1 123 ? 14.293 -5.590 -16.838 1.00 60.06 123 PRO A N 1
ATOM 1017 C CA . PRO A 1 123 ? 13.888 -4.382 -17.543 1.00 60.06 123 PRO A CA 1
ATOM 1018 C C . PRO A 1 123 ? 13.204 -4.778 -18.852 1.00 60.06 123 PRO A C 1
ATOM 1020 O O . PRO A 1 123 ? 13.655 -5.705 -19.521 1.00 60.06 123 PRO A O 1
ATOM 1023 N N . ARG A 1 124 ? 12.137 -4.075 -19.248 1.00 58.00 124 ARG A N 1
ATOM 1024 C CA . ARG A 1 124 ? 11.711 -4.147 -20.652 1.00 58.00 124 ARG A CA 1
ATOM 1025 C C . ARG A 1 124 ? 12.433 -3.112 -21.510 1.00 58.00 124 ARG A C 1
ATOM 1027 O O . ARG A 1 124 ? 12.797 -3.466 -22.618 1.00 58.00 124 ARG A O 1
ATOM 1034 N N . ILE A 1 125 ? 12.658 -1.875 -21.037 1.00 59.22 125 ILE A N 1
ATOM 1035 C CA . ILE A 1 125 ? 13.174 -0.791 -21.912 1.00 59.22 125 ILE A CA 1
ATOM 1036 C C . ILE A 1 125 ? 14.038 0.284 -21.189 1.00 59.22 125 ILE A C 1
ATOM 1038 O O . ILE A 1 125 ? 14.841 0.944 -21.836 1.00 59.22 125 ILE A O 1
ATOM 1042 N N . THR A 1 126 ? 13.965 0.477 -19.859 1.00 59.41 126 THR A N 1
ATOM 1043 C CA . THR A 1 126 ? 14.629 1.632 -19.190 1.00 59.41 126 THR A CA 1
ATOM 1044 C C . THR A 1 126 ? 15.756 1.259 -18.221 1.00 59.41 126 THR A C 1
ATOM 1046 O O . THR A 1 126 ? 15.556 0.434 -17.325 1.00 59.41 126 THR A O 1
ATOM 1049 N N . ARG A 1 127 ? 16.902 1.946 -18.334 1.00 59.47 127 ARG A N 1
ATOM 1050 C CA . ARG A 1 127 ? 18.114 1.741 -17.514 1.00 59.47 127 ARG A CA 1
ATOM 1051 C C . ARG A 1 127 ? 17.910 2.117 -16.035 1.00 59.47 127 ARG A C 1
ATOM 1053 O O . ARG A 1 127 ? 18.307 1.355 -15.165 1.00 59.47 127 ARG A O 1
ATOM 1060 N N . GLU A 1 128 ? 17.193 3.207 -15.743 1.00 61.94 128 GLU A N 1
ATOM 1061 C CA . GLU A 1 128 ? 17.023 3.771 -14.382 1.00 61.94 128 GLU A CA 1
ATOM 1062 C C . GLU A 1 128 ? 16.238 2.879 -13.396 1.00 61.94 128 GLU A C 1
ATOM 1064 O O . GLU A 1 128 ? 16.377 3.000 -12.180 1.00 61.94 128 GLU A O 1
ATOM 1069 N N . GLY A 1 129 ? 15.427 1.941 -13.896 1.00 64.50 129 GLY A N 1
ATOM 1070 C CA . GLY A 1 129 ? 14.712 0.967 -13.063 1.00 64.50 129 GLY A CA 1
ATOM 1071 C C . GLY A 1 129 ? 13.436 1.443 -12.375 1.00 64.50 129 GLY A C 1
ATOM 1072 O O . GLY A 1 129 ? 12.744 0.619 -11.779 1.00 64.50 129 GLY A O 1
ATOM 1073 N N . ASP A 1 130 ? 13.065 2.714 -12.500 1.00 78.06 130 ASP A N 1
ATOM 1074 C CA . ASP A 1 130 ? 11.830 3.254 -11.912 1.00 78.06 130 ASP A CA 1
ATOM 1075 C C . ASP A 1 130 ? 10.563 2.641 -12.533 1.00 78.06 130 ASP A C 1
ATOM 1077 O O . ASP A 1 130 ? 9.531 2.501 -11.875 1.00 78.06 130 ASP A O 1
ATOM 1081 N N . GLU A 1 131 ? 10.626 2.223 -13.801 1.00 82.50 131 GLU A N 1
ATOM 1082 C CA . GLU A 1 131 ? 9.565 1.442 -14.457 1.00 82.50 131 GLU A CA 1
ATOM 1083 C C . GLU A 1 131 ? 9.287 0.118 -13.729 1.00 82.50 131 GLU A C 1
ATOM 1085 O O . GLU A 1 131 ? 8.120 -0.237 -13.544 1.00 82.50 131 GLU A O 1
ATOM 1090 N N . ARG A 1 132 ? 10.324 -0.550 -13.202 1.00 85.94 132 ARG A N 1
ATOM 1091 C CA . ARG A 1 132 ? 10.176 -1.800 -12.438 1.00 85.94 132 ARG A CA 1
ATOM 1092 C C . ARG A 1 132 ? 9.396 -1.572 -11.153 1.00 85.94 132 ARG A C 1
ATOM 1094 O O . ARG A 1 132 ? 8.489 -2.343 -10.853 1.00 85.94 132 ARG A O 1
ATOM 1101 N N . CYS A 1 133 ? 9.702 -0.494 -10.428 1.00 88.00 133 CYS A N 1
ATOM 1102 C CA . CYS A 1 133 ? 8.974 -0.141 -9.212 1.00 88.00 133 CYS A CA 1
ATOM 1103 C C . CYS A 1 133 ? 7.518 0.219 -9.498 1.00 88.00 133 CYS A C 1
ATOM 1105 O O . CYS A 1 133 ? 6.631 -0.246 -8.789 1.00 88.00 133 CYS A O 1
ATOM 1107 N N . ARG A 1 134 ? 7.252 1.003 -10.549 1.00 88.94 134 ARG A N 1
ATOM 1108 C CA . ARG A 1 134 ? 5.881 1.373 -10.934 1.00 88.94 134 ARG A CA 1
ATOM 1109 C C . ARG A 1 134 ? 5.043 0.159 -11.336 1.00 88.94 134 ARG A C 1
ATOM 1111 O O . ARG A 1 134 ? 3.868 0.085 -10.992 1.00 88.94 134 ARG A O 1
ATOM 1118 N N . ARG A 1 135 ? 5.640 -0.819 -12.021 1.00 89.00 135 ARG A N 1
ATOM 1119 C CA . ARG A 1 135 ? 4.952 -2.071 -12.373 1.00 89.00 135 ARG A CA 1
ATOM 1120 C C . ARG A 1 135 ? 4.744 -2.990 -11.182 1.00 89.00 135 ARG A C 1
ATOM 1122 O O . ARG A 1 135 ? 3.633 -3.472 -11.006 1.00 89.00 135 ARG A O 1
ATOM 1129 N N . ALA A 1 136 ? 5.772 -3.176 -10.352 1.00 92.06 136 ALA A N 1
ATOM 1130 C CA . ALA A 1 136 ? 5.644 -3.927 -9.105 1.00 92.06 136 ALA A CA 1
ATOM 1131 C C . ALA A 1 136 ? 4.535 -3.338 -8.222 1.00 92.06 136 ALA A C 1
ATOM 1133 O O . ALA A 1 136 ? 3.719 -4.078 -7.687 1.00 92.06 136 ALA A O 1
ATOM 1134 N N . LEU A 1 137 ? 4.451 -2.006 -8.154 1.00 93.50 137 LEU A N 1
ATOM 1135 C CA . LEU A 1 137 ? 3.387 -1.291 -7.461 1.00 93.50 137 LEU A CA 1
ATOM 1136 C C . LEU A 1 137 ? 2.006 -1.584 -8.056 1.00 93.50 137 LEU A C 1
ATOM 1138 O O . LEU A 1 137 ? 1.103 -1.985 -7.326 1.00 93.50 137 LEU A O 1
ATOM 1142 N N . LYS A 1 138 ? 1.846 -1.411 -9.375 1.00 91.44 138 LYS A N 1
ATOM 1143 C CA . LYS A 1 138 ? 0.577 -1.674 -10.069 1.00 91.44 138 LYS A CA 1
ATOM 1144 C C . LYS A 1 138 ? 0.091 -3.098 -9.810 1.00 91.44 138 LYS A C 1
ATOM 1146 O O . LYS A 1 138 ? -1.073 -3.297 -9.495 1.00 91.44 138 LYS A O 1
ATOM 1151 N N . GLU A 1 139 ? 0.985 -4.074 -9.905 1.00 92.38 139 GLU A N 1
ATOM 1152 C CA . GLU A 1 139 ? 0.676 -5.485 -9.669 1.00 92.38 139 GLU A CA 1
ATOM 1153 C C . GLU A 1 139 ? 0.372 -5.795 -8.208 1.00 92.38 139 GLU A C 1
ATOM 1155 O O . GLU A 1 139 ? -0.544 -6.562 -7.935 1.00 92.38 139 GLU A O 1
ATOM 1160 N N . ALA A 1 140 ? 1.077 -5.174 -7.261 1.00 93.75 140 ALA A N 1
ATOM 1161 C CA . ALA A 1 140 ? 0.745 -5.320 -5.849 1.00 93.75 140 ALA A CA 1
ATOM 1162 C C . ALA A 1 140 ? -0.679 -4.803 -5.573 1.00 93.75 140 ALA A C 1
ATOM 1164 O O . ALA A 1 140 ? -1.467 -5.477 -4.911 1.00 93.75 140 ALA A O 1
ATOM 1165 N N . PHE A 1 141 ? -1.053 -3.667 -6.171 1.00 93.38 141 PHE A N 1
ATOM 1166 C CA . PHE A 1 141 ? -2.398 -3.101 -6.064 1.00 93.38 141 PHE A CA 1
ATOM 1167 C C . PHE A 1 141 ? -3.484 -3.884 -6.806 1.00 93.38 141 PHE A C 1
ATOM 1169 O O . PHE A 1 141 ? -4.656 -3.714 -6.466 1.00 93.38 141 PHE A O 1
ATOM 1176 N N . VAL A 1 142 ? -3.150 -4.767 -7.760 1.00 90.81 142 VAL A N 1
ATOM 1177 C CA . VAL A 1 142 ? -4.138 -5.682 -8.375 1.00 90.81 142 VAL A CA 1
ATOM 1178 C C . VAL A 1 142 ? -4.831 -6.529 -7.303 1.00 90.81 142 VAL A C 1
ATOM 1180 O O . VAL A 1 142 ? -6.024 -6.795 -7.411 1.00 90.81 142 VAL A O 1
ATOM 1183 N N . HIS A 1 143 ? -4.101 -6.880 -6.247 1.00 87.62 143 HIS A N 1
ATOM 1184 C CA . HIS A 1 143 ? -4.587 -7.756 -5.187 1.00 87.62 143 HIS A CA 1
ATOM 1185 C C . HIS A 1 143 ? -5.177 -7.012 -3.985 1.00 87.62 143 HIS A C 1
ATOM 1187 O O . HIS A 1 143 ? -5.888 -7.617 -3.186 1.00 87.62 143 HIS A O 1
ATOM 1193 N N . ILE A 1 144 ? -4.935 -5.702 -3.872 1.00 92.00 144 ILE A N 1
ATOM 1194 C CA . ILE A 1 144 ? -5.570 -4.887 -2.839 1.00 92.00 144 ILE A CA 1
ATOM 1195 C C . ILE A 1 144 ? -7.064 -4.764 -3.163 1.00 92.00 144 ILE A C 1
ATOM 1197 O O . ILE A 1 144 ? -7.404 -4.309 -4.262 1.00 92.00 144 ILE A O 1
ATOM 1201 N N . PRO A 1 145 ? -7.949 -5.160 -2.232 1.00 93.00 145 PRO A N 1
ATOM 1202 C CA . PRO A 1 145 ? -9.381 -5.123 -2.463 1.00 93.00 1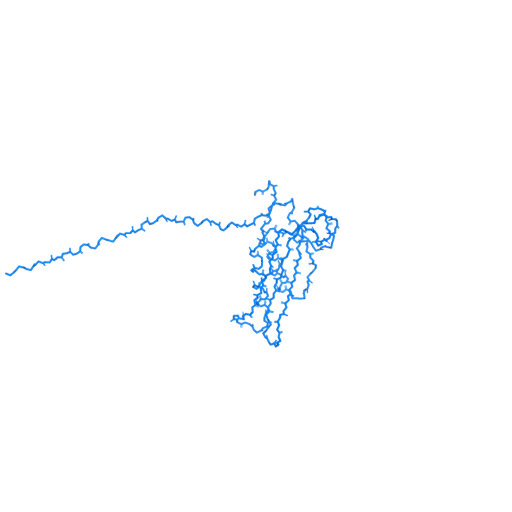45 PRO A CA 1
ATOM 1203 C C . PRO A 1 145 ? -9.882 -3.693 -2.648 1.00 93.00 145 PRO A C 1
ATOM 1205 O O . PRO A 1 145 ? -9.306 -2.752 -2.112 1.00 93.00 145 PRO A O 1
ATOM 1208 N N . THR A 1 146 ? -10.965 -3.515 -3.394 1.00 93.88 146 THR A N 1
ATOM 1209 C CA . THR A 1 146 ? -11.638 -2.215 -3.497 1.00 93.88 146 THR A CA 1
ATOM 1210 C C . THR A 1 146 ? -12.465 -1.950 -2.244 1.00 93.88 146 THR A C 1
ATOM 1212 O O . THR A 1 146 ? -13.071 -2.871 -1.690 1.00 93.88 146 THR A O 1
ATOM 1215 N N . CYS A 1 147 ? -12.550 -0.695 -1.814 1.00 93.81 147 CYS A N 1
ATOM 1216 C CA . CYS A 1 147 ? -13.415 -0.322 -0.704 1.00 93.81 147 CYS A CA 1
ATOM 1217 C C . CYS A 1 147 ? -14.835 0.020 -1.160 1.00 93.81 147 CYS A C 1
ATOM 1219 O O . CYS A 1 147 ? -15.037 0.651 -2.196 1.00 93.81 147 CYS A O 1
ATOM 1221 N N . SER A 1 148 ? -15.814 -0.362 -0.346 1.00 93.56 148 SER A N 1
ATOM 1222 C CA . SER A 1 148 ? -17.219 0.011 -0.493 1.00 93.56 148 SER A CA 1
ATOM 1223 C C . SER A 1 148 ? -17.777 0.463 0.856 1.00 93.56 148 SER A C 1
ATOM 1225 O O . SER A 1 148 ? -17.429 -0.101 1.898 1.00 93.56 148 SER A O 1
ATOM 1227 N N . ILE A 1 149 ? -18.636 1.483 0.846 1.00 90.81 149 ILE A N 1
ATOM 1228 C CA . ILE A 1 149 ? -19.361 1.915 2.043 1.00 90.81 149 ILE A CA 1
ATOM 1229 C C . ILE A 1 149 ? -20.655 1.097 2.119 1.00 90.81 149 ILE A C 1
ATOM 1231 O O . ILE A 1 149 ? -21.426 1.110 1.159 1.00 90.81 149 ILE A O 1
ATOM 1235 N N . PRO A 1 150 ? -20.925 0.378 3.224 1.00 86.62 150 PRO A N 1
ATOM 1236 C CA . PRO A 1 150 ? -22.158 -0.390 3.346 1.00 86.62 150 PRO A CA 1
ATOM 1237 C C . PRO A 1 150 ? -23.377 0.536 3.211 1.00 86.62 150 PRO A C 1
ATOM 1239 O O . PRO A 1 150 ? -23.464 1.551 3.897 1.00 86.62 150 PRO A O 1
ATOM 1242 N N . GLY A 1 151 ? -24.306 0.186 2.318 1.00 80.38 151 GLY A N 1
ATOM 1243 C CA . GLY A 1 151 ? -25.547 0.940 2.101 1.00 80.38 151 GLY A CA 1
ATOM 1244 C C . GLY A 1 151 ? -25.449 2.128 1.134 1.00 80.38 151 GLY A C 1
ATOM 1245 O O . GLY A 1 151 ? -26.442 2.825 0.957 1.00 80.38 151 GLY A O 1
ATOM 1246 N N . LYS A 1 152 ? -24.297 2.359 0.489 1.00 63.16 152 LYS A N 1
ATOM 1247 C CA . LYS A 1 152 ? -24.182 3.254 -0.673 1.00 63.16 152 LYS A CA 1
ATOM 1248 C C . LYS A 1 152 ? -23.829 2.418 -1.903 1.00 63.16 152 LYS A C 1
ATOM 1250 O O . LYS A 1 152 ? -22.736 1.856 -1.943 1.00 63.16 152 LYS A O 1
ATOM 1255 N N . ASN A 1 153 ? -24.766 2.329 -2.848 1.00 50.91 153 ASN A N 1
ATOM 1256 C CA . ASN A 1 153 ? -24.533 1.792 -4.192 1.00 50.91 153 ASN A CA 1
ATOM 1257 C C . ASN A 1 153 ? -24.068 2.922 -5.108 1.00 50.91 153 ASN A C 1
ATOM 1259 O O . ASN A 1 153 ? -24.721 3.989 -5.068 1.00 50.91 153 ASN A O 1
#

Nearest PDB structures (foldseek):
  5tse-assembly3_C  TM=4.773E-01  e=1.730E-04  Acinetobacter baumannii
  5tse-assembly2_B  TM=4.463E-01  e=1.625E-04  Acinetobacter baumannii
  4kwy-assembly1_A  TM=4.363E-01  e=1.542E-03  Caulobacter vibrioides CB15
  6uxc-assembly2_B  TM=4.012E-01  e=7.836E-03  Chlamydia trachomatis L2/434/Bu
  3taz-assembly1_B  TM=4.240E-01  e=1.320E+00  Pyrococcus furiosus DSM 3638

Radius of gyration: 25.05 Å; Cα contacts (8 Å, |Δi|>4): 257; chains: 1; bounding box: 51×55×91 Å